Protein AF-A0ABD2Y2N4-F1 (afdb_monomer)

Mean predicted aligned error: 11.17 Å

InterPro domains:
  IPR000194 ATPase, F1/V1/A1 complex, alpha/beta subunit, nucleotide-binding domain [PF00006] (35-118)
  IPR027417 P-loop containing nucleoside triphosphate hydrolase [SSF52540] (15-122)
  IPR050053 ATPase alpha/beta chains [PTHR15184] (36-122)

pLDDT: mean 74.73, std 14.58, range [43.53, 93.69]

Solvent-accessible surface area (backbone atoms only — not comparable to full-atom values): 8074 Å² total; per-residue (Å²): 96,81,89,67,67,40,49,36,89,91,45,63,88,71,30,78,62,85,88,86,85,77,61,91,86,48,63,60,76,75,40,105,52,44,58,38,58,56,32,56,74,68,70,48,76,74,30,86,96,74,39,34,72,60,47,66,59,56,51,47,60,54,49,67,70,54,40,76,56,97,89,50,68,50,88,82,87,82,91,82,68,84,92,56,69,73,74,61,61,79,76,51,64,59,47,82,38,74,36,67,72,39,43,75,70,71,39,80,81,28,64,37,74,84,80,28,50,43,69,90,69,68,126

Sequence (123 aa):
MKGSGVINEENITESKAALVYGQMNEPLEARMRVGTEVSALLGRMPSVVGYQPTLSTEMGSLQERITSTKEGFITSIQVVYVPALAMIFAHLDTITVLSRGLAAKGIHPAVDLLDSISTMLQL

Foldseek 3Di:
DVVPQQQDPPDRVSHVDDDDDDDPPDDCCSPLQVQQVVCVVVVHDADPPSGHPCSLVVLVVVLVVQAADPVGGHDDDDDDDPPDDPSNVVSDQWDWDADPVQVVVVDPPRTDPVPIDHVVPDD

Radius of gyration: 18.67 Å; Cα contacts (8 Å, |Δi|>4): 92; chains: 1; bounding box: 46×48×39 Å

Structure (mmCIF, N/CA/C/O backbone):
data_AF-A0ABD2Y2N4-F1
#
_entry.id   AF-A0ABD2Y2N4-F1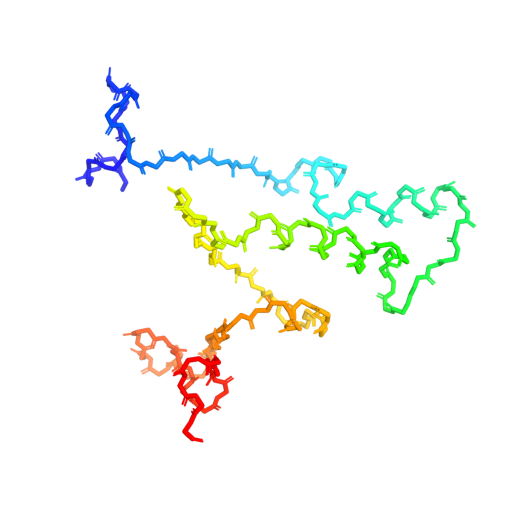
#
loop_
_atom_site.group_PDB
_atom_site.id
_atom_site.type_symbol
_atom_site.label_atom_id
_atom_site.label_alt_id
_atom_site.label_comp_id
_atom_site.label_asym_id
_atom_site.label_entity_id
_atom_site.label_seq_id
_atom_site.pdbx_PDB_ins_code
_atom_site.Cartn_x
_atom_site.Cartn_y
_atom_site.Cartn_z
_atom_site.occupancy
_atom_site.B_iso_or_equiv
_atom_site.auth_seq_id
_atom_site.auth_comp_id
_atom_site.auth_asym_id
_atom_site.auth_atom_id
_atom_site.pdbx_PDB_model_num
ATOM 1 N N . MET A 1 1 ? -18.718 -5.952 -5.650 1.00 56.09 1 MET A N 1
ATOM 2 C CA . MET A 1 1 ? -19.017 -4.827 -4.734 1.00 56.09 1 MET A CA 1
ATOM 3 C C . MET A 1 1 ? -20.509 -4.735 -4.420 1.00 56.09 1 MET A C 1
ATOM 5 O O . MET A 1 1 ? -20.835 -4.889 -3.254 1.00 56.09 1 MET A O 1
ATOM 9 N N . LYS A 1 2 ? -21.420 -4.612 -5.404 1.00 51.88 2 LYS A N 1
ATOM 10 C CA . LYS A 1 2 ? -22.880 -4.642 -5.136 1.00 51.88 2 LYS A CA 1
ATOM 11 C C . LYS A 1 2 ? -23.403 -5.974 -4.563 1.00 51.88 2 LYS A C 1
ATOM 13 O O . LYS A 1 2 ? -24.279 -5.968 -3.718 1.00 51.88 2 LYS A O 1
ATOM 18 N N . GLY A 1 3 ? -22.823 -7.111 -4.960 1.00 51.94 3 GLY A N 1
ATOM 19 C CA . GLY A 1 3 ? -23.216 -8.441 -4.458 1.00 51.94 3 GLY A CA 1
ATOM 20 C C . GLY A 1 3 ? -22.461 -8.940 -3.218 1.00 51.94 3 GLY A C 1
ATOM 21 O O . GLY A 1 3 ? -22.681 -10.068 -2.801 1.00 51.94 3 GLY A O 1
ATOM 22 N N . SER A 1 4 ? -21.539 -8.148 -2.656 1.00 65.62 4 SER A N 1
ATOM 23 C CA . SER A 1 4 ? -20.691 -8.571 -1.527 1.00 65.62 4 SER A CA 1
ATOM 24 C C . SER A 1 4 ? -21.114 -7.975 -0.179 1.00 65.62 4 SER A C 1
ATOM 26 O O . SER A 1 4 ? -20.436 -8.215 0.814 1.00 65.62 4 SER A O 1
ATOM 28 N N . GLY A 1 5 ? -22.178 -7.160 -0.141 1.00 69.69 5 GLY A N 1
ATOM 29 C CA . GLY A 1 5 ? -22.658 -6.493 1.080 1.00 69.69 5 GLY A CA 1
ATOM 30 C C . GLY A 1 5 ? -21.701 -5.443 1.662 1.00 69.69 5 GLY A C 1
ATOM 31 O O . GLY A 1 5 ? -21.830 -5.066 2.820 1.00 69.69 5 GLY A O 1
ATOM 32 N N . VAL A 1 6 ? -20.703 -4.998 0.889 1.00 77.50 6 VAL A N 1
ATOM 33 C CA . VAL A 1 6 ? -19.683 -4.033 1.351 1.00 77.50 6 VAL A CA 1
ATOM 34 C C . VAL A 1 6 ? -20.173 -2.589 1.211 1.00 77.50 6 VAL A C 1
ATOM 36 O O . VAL A 1 6 ? -19.889 -1.759 2.072 1.00 77.50 6 VAL A O 1
ATOM 39 N N . ILE A 1 7 ? -20.914 -2.311 0.136 1.00 80.69 7 ILE A N 1
ATOM 40 C CA . ILE A 1 7 ? -21.605 -1.044 -0.109 1.00 80.69 7 ILE A CA 1
ATOM 41 C C . ILE A 1 7 ? -23.099 -1.364 -0.118 1.00 80.69 7 ILE A C 1
ATOM 43 O O . ILE A 1 7 ? -23.543 -2.144 -0.963 1.00 80.69 7 ILE A O 1
ATOM 47 N N . ASN A 1 8 ? -23.843 -0.790 0.823 1.00 81.25 8 ASN A N 1
ATOM 48 C CA . ASN A 1 8 ? -25.295 -0.894 0.896 1.00 81.25 8 ASN A CA 1
ATOM 49 C C . ASN A 1 8 ? -25.904 0.427 0.395 1.00 81.25 8 ASN A C 1
ATOM 51 O O . ASN A 1 8 ? -25.754 1.469 1.030 1.00 81.25 8 ASN A O 1
ATOM 55 N N . GLU A 1 9 ? -26.540 0.385 -0.779 1.00 76.38 9 GLU A N 1
ATOM 56 C CA . GLU A 1 9 ? -27.142 1.565 -1.424 1.00 76.38 9 GLU A CA 1
ATOM 57 C C . GLU A 1 9 ? -28.482 1.958 -0.787 1.00 76.38 9 GLU A C 1
ATOM 59 O O . GLU A 1 9 ? -28.859 3.126 -0.831 1.00 76.38 9 GLU A O 1
ATOM 64 N N . GLU A 1 10 ? -29.182 1.003 -0.170 1.00 81.69 10 GLU A N 1
ATOM 65 C CA . GLU A 1 10 ? -30.461 1.232 0.512 1.00 81.69 10 GLU A CA 1
ATOM 66 C C . GLU A 1 10 ? -30.248 1.792 1.924 1.00 81.69 10 GLU A C 1
ATOM 68 O O . GLU A 1 10 ? -31.034 2.615 2.394 1.00 81.69 10 GLU A O 1
ATOM 73 N N . ASN A 1 11 ? -29.154 1.396 2.586 1.00 82.31 11 ASN A N 1
ATOM 74 C CA . ASN A 1 11 ? -28.753 1.921 3.886 1.00 82.31 11 ASN A CA 1
ATOM 75 C C . ASN A 1 11 ? -27.252 2.246 3.940 1.00 82.31 11 ASN A C 1
ATOM 77 O O . ASN A 1 11 ? -26.413 1.406 4.267 1.00 82.31 11 ASN A O 1
ATOM 81 N N . ILE A 1 12 ? -26.916 3.514 3.689 1.00 80.38 12 ILE A N 1
ATOM 82 C CA . ILE A 1 12 ? -25.527 3.994 3.630 1.00 80.38 12 ILE A CA 1
ATOM 83 C C . ILE A 1 12 ? -24.794 3.791 4.965 1.00 80.38 12 ILE A C 1
ATOM 85 O O . ILE A 1 12 ? -23.595 3.521 4.962 1.00 80.38 12 ILE A O 1
ATOM 89 N N . THR A 1 13 ? -25.495 3.865 6.101 1.00 80.81 13 THR A N 1
ATOM 90 C CA . THR A 1 13 ? -24.868 3.749 7.432 1.00 80.81 13 THR A CA 1
ATOM 91 C C . THR A 1 13 ? -24.334 2.348 7.737 1.00 80.81 13 THR A C 1
ATOM 93 O O . THR A 1 13 ? -23.436 2.202 8.559 1.00 80.81 13 THR A O 1
ATOM 96 N N . GLU A 1 14 ? -24.826 1.325 7.038 1.00 85.81 14 GLU A N 1
ATOM 97 C CA . GLU A 1 14 ? -24.346 -0.056 7.157 1.00 85.81 14 GLU A CA 1
ATOM 98 C C . GLU A 1 14 ? -23.179 -0.374 6.209 1.00 85.81 14 GLU A C 1
ATOM 100 O O . GLU A 1 14 ? -22.616 -1.472 6.254 1.00 85.81 14 GLU A O 1
ATOM 105 N N . SER A 1 15 ? -22.795 0.569 5.341 1.00 83.38 15 SER A N 1
ATOM 106 C CA . SER A 1 15 ? -21.669 0.381 4.426 1.00 83.38 15 SER A CA 1
ATOM 107 C C . SER A 1 15 ? -20.348 0.328 5.189 1.00 83.38 15 SER A C 1
ATOM 109 O O . SER A 1 15 ? -20.063 1.155 6.050 1.00 83.38 15 SER A O 1
ATOM 111 N N . LYS A 1 16 ? -19.497 -0.637 4.833 1.00 85.88 16 LYS A N 1
ATOM 112 C CA . LYS A 1 16 ? -18.194 -0.863 5.488 1.00 85.88 16 LYS A CA 1
ATOM 113 C C . LYS A 1 16 ? -17.030 -0.192 4.763 1.00 85.88 16 LYS A C 1
ATOM 115 O O . LYS A 1 16 ? -15.890 -0.291 5.206 1.00 85.88 16 LYS A O 1
ATOM 120 N N . ALA A 1 17 ? -17.303 0.446 3.629 1.00 84.00 17 ALA A N 1
ATOM 121 C CA . ALA A 1 17 ? -16.316 1.143 2.826 1.00 84.00 17 ALA A CA 1
ATOM 122 C C . ALA A 1 17 ? -16.889 2.467 2.319 1.00 84.00 17 ALA A C 1
ATOM 124 O O . ALA A 1 17 ? -18.056 2.547 1.940 1.00 84.00 17 ALA A O 1
ATOM 125 N N . ALA A 1 18 ? -16.034 3.483 2.268 1.00 84.81 18 ALA A N 1
ATOM 126 C CA . ALA A 1 18 ? -16.284 4.729 1.565 1.00 84.81 18 ALA A CA 1
ATOM 127 C C . ALA A 1 18 ? -15.292 4.834 0.403 1.00 84.81 18 ALA A C 1
ATOM 129 O O . ALA A 1 18 ? -14.133 4.435 0.529 1.00 84.81 18 ALA A O 1
ATOM 130 N N . LEU A 1 19 ? -15.752 5.348 -0.734 1.00 82.62 19 LEU A N 1
ATOM 131 C CA . LEU A 1 19 ? -14.939 5.504 -1.936 1.00 82.62 19 LEU A CA 1
ATOM 132 C C . LEU A 1 19 ? -14.736 6.995 -2.193 1.00 82.62 19 LEU A C 1
ATOM 134 O O . LEU A 1 19 ? -15.702 7.732 -2.371 1.00 82.62 19 LEU A O 1
ATOM 138 N N . VAL A 1 20 ? -13.477 7.425 -2.206 1.00 84.06 20 VAL A N 1
ATOM 139 C CA . VAL A 1 20 ? -13.079 8.787 -2.571 1.00 84.06 20 VAL A CA 1
ATOM 140 C C . VAL A 1 20 ? -12.375 8.700 -3.917 1.00 84.06 20 VAL A C 1
ATOM 142 O O . VAL A 1 20 ? -11.341 8.044 -4.036 1.00 84.06 20 VAL A O 1
ATOM 145 N N . TYR A 1 21 ? -12.956 9.320 -4.940 1.00 77.44 21 TYR A N 1
ATOM 146 C CA . TYR A 1 21 ? -12.429 9.288 -6.299 1.00 77.44 21 TYR A CA 1
ATOM 147 C C . TYR A 1 21 ? -11.802 10.632 -6.662 1.00 77.44 21 TYR A C 1
ATOM 149 O O . TYR A 1 21 ? -12.445 11.661 -6.505 1.00 77.44 21 TYR A O 1
ATOM 157 N N . GLY A 1 22 ? -10.578 10.593 -7.190 1.00 76.06 22 GLY A N 1
ATOM 158 C CA . GLY A 1 22 ? -10.003 11.675 -7.987 1.00 76.06 22 GLY A CA 1
ATOM 159 C C . GLY A 1 22 ? -9.871 11.181 -9.421 1.00 76.06 22 GLY A C 1
ATOM 160 O O . GLY A 1 22 ? -9.183 10.185 -9.674 1.00 76.06 22 GLY A O 1
ATOM 161 N N . GLN A 1 23 ? -10.580 11.802 -10.354 1.00 75.44 23 GLN A N 1
ATOM 162 C CA . GLN A 1 23 ? -10.642 11.317 -11.727 1.00 75.44 23 GLN A CA 1
ATOM 163 C C . GLN A 1 23 ? -9.389 11.721 -12.519 1.00 75.44 23 GLN A C 1
ATOM 165 O O . GLN A 1 23 ? -8.750 12.738 -12.266 1.00 75.44 23 GLN A O 1
ATOM 170 N N . MET A 1 24 ? -9.019 10.928 -13.529 1.00 68.12 24 MET A N 1
ATOM 171 C CA . MET A 1 24 ? -7.878 11.259 -14.400 1.00 68.12 24 MET A CA 1
ATOM 172 C C . MET A 1 24 ? -8.171 12.468 -15.306 1.00 68.12 24 MET A C 1
ATOM 174 O O . MET A 1 24 ? -7.239 13.133 -15.749 1.00 68.12 24 MET A O 1
ATOM 178 N N . ASN A 1 25 ? -9.454 12.730 -15.573 1.00 68.88 25 ASN A N 1
ATOM 179 C CA . ASN A 1 25 ? -9.942 13.868 -16.351 1.00 68.88 25 ASN A CA 1
ATOM 180 C C . ASN A 1 25 ? -10.179 15.129 -15.502 1.00 68.88 25 ASN A C 1
ATOM 182 O O . ASN A 1 25 ? -10.498 16.172 -16.069 1.00 68.88 25 ASN A O 1
ATOM 186 N N . GLU A 1 26 ? -10.042 15.048 -14.176 1.00 65.19 26 GLU A N 1
ATOM 187 C CA . GLU A 1 26 ? -10.106 16.226 -13.320 1.00 65.19 26 GLU A CA 1
ATOM 188 C C . GLU A 1 26 ? -8.844 17.077 -13.494 1.00 65.19 26 GLU A C 1
ATOM 190 O O . GLU A 1 26 ? -7.759 16.529 -13.747 1.00 65.19 26 GLU A O 1
ATOM 195 N N . PRO A 1 27 ? -8.968 18.412 -13.359 1.00 50.16 27 PRO A N 1
ATOM 196 C CA . PRO A 1 27 ? -7.825 19.307 -13.384 1.00 50.16 27 PRO A CA 1
ATOM 197 C C . PRO A 1 27 ? -6.763 18.811 -12.411 1.00 50.16 27 PRO A C 1
ATOM 199 O O . PRO A 1 27 ? -7.070 18.343 -11.312 1.00 50.16 27 PRO A O 1
ATOM 202 N N . LEU A 1 28 ? -5.499 18.915 -12.811 1.00 49.19 28 LEU A N 1
ATOM 203 C CA . LEU A 1 28 ? -4.390 18.392 -12.022 1.00 49.19 28 LEU A CA 1
ATOM 204 C C . LEU A 1 28 ? -4.316 19.013 -10.609 1.00 49.19 28 LEU A C 1
ATOM 206 O O . LEU A 1 28 ? -3.784 18.384 -9.697 1.00 49.19 28 LEU A O 1
ATOM 210 N N . GLU A 1 29 ? -4.939 20.177 -10.414 1.00 43.75 29 GLU A N 1
ATOM 211 C CA . GLU A 1 29 ? -5.196 20.840 -9.129 1.00 43.75 29 GLU A CA 1
ATOM 212 C C . GLU A 1 29 ? -5.922 19.960 -8.088 1.00 43.75 29 GLU A C 1
ATOM 214 O O . GLU A 1 29 ? -5.787 20.201 -6.893 1.00 43.75 29 GLU A O 1
ATOM 219 N N . ALA A 1 30 ? -6.661 18.923 -8.500 1.00 47.88 30 ALA A N 1
ATOM 220 C CA . ALA A 1 30 ? -7.343 17.984 -7.598 1.00 47.88 30 ALA A CA 1
ATOM 221 C C . ALA A 1 30 ? -6.484 16.765 -7.214 1.00 47.88 30 ALA A C 1
ATOM 223 O O . ALA A 1 30 ? -6.850 15.960 -6.356 1.00 47.88 30 ALA A O 1
ATOM 224 N N . ARG A 1 31 ? -5.334 16.590 -7.869 1.00 53.03 31 ARG A N 1
ATOM 225 C CA . ARG A 1 31 ? -4.467 15.418 -7.728 1.00 53.03 31 ARG A CA 1
ATOM 226 C C . ARG A 1 31 ? -3.205 15.875 -7.016 1.00 53.03 31 ARG A C 1
ATOM 228 O O . ARG A 1 31 ? -2.817 17.026 -7.133 1.00 53.03 31 ARG A O 1
ATOM 235 N N . MET A 1 32 ? -2.548 14.985 -6.283 1.00 53.59 32 MET A N 1
ATOM 236 C CA . MET A 1 32 ? -1.350 15.172 -5.432 1.00 53.59 32 MET A CA 1
ATOM 237 C C . MET A 1 32 ? -0.080 15.696 -6.162 1.00 53.59 32 MET A C 1
ATOM 239 O O . MET A 1 32 ? 1.048 15.395 -5.792 1.00 53.59 32 MET A O 1
ATOM 243 N N . ARG A 1 33 ? -0.268 16.465 -7.238 1.00 49.53 33 ARG A N 1
ATOM 244 C CA . ARG A 1 33 ? 0.664 17.251 -8.044 1.00 49.53 33 ARG A CA 1
ATOM 245 C C . ARG A 1 33 ? 0.378 18.770 -7.920 1.00 49.53 33 ARG A C 1
ATOM 247 O O . ARG A 1 33 ? 1.022 19.556 -8.616 1.00 49.53 33 ARG A O 1
ATOM 254 N N . VAL A 1 34 ? -0.515 19.182 -7.001 1.00 50.06 34 VAL A N 1
ATOM 255 C CA . VAL A 1 34 ? -0.855 20.589 -6.670 1.00 50.06 34 VAL A CA 1
ATOM 256 C C . VAL A 1 34 ? 0.385 21.443 -6.395 1.00 50.06 34 VAL A C 1
ATOM 258 O O . VAL A 1 34 ? 0.462 22.586 -6.831 1.00 50.06 34 VAL A O 1
ATOM 261 N N . GLY A 1 35 ? 1.402 20.884 -5.737 1.00 49.56 35 GLY A N 1
ATOM 262 C CA . GLY A 1 35 ? 2.618 21.627 -5.426 1.00 49.56 35 GLY A CA 1
ATOM 263 C C . GLY A 1 35 ? 3.405 22.062 -6.669 1.00 49.56 35 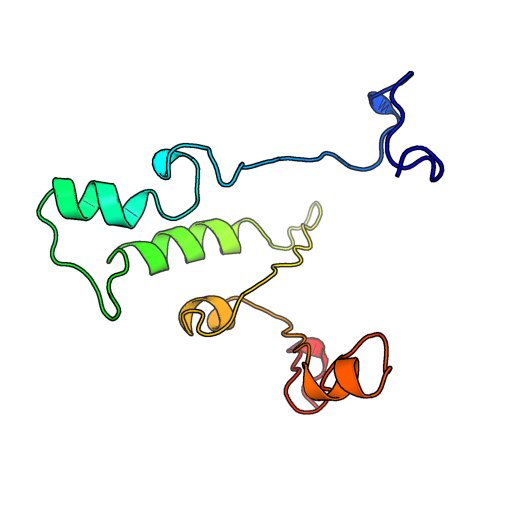GLY A C 1
ATOM 264 O O . GLY A 1 35 ? 3.782 23.225 -6.778 1.00 49.56 35 GLY A O 1
ATOM 265 N N . THR A 1 36 ? 3.628 21.155 -7.627 1.00 49.94 36 THR A N 1
ATOM 266 C CA . THR A 1 36 ? 4.550 21.364 -8.764 1.00 49.94 36 THR A CA 1
ATOM 267 C C . THR A 1 36 ? 4.136 22.486 -9.707 1.00 49.94 36 THR A C 1
ATOM 269 O O . THR A 1 36 ? 4.982 23.273 -10.126 1.00 49.94 36 THR A O 1
ATOM 272 N N . GLU A 1 37 ? 2.852 22.567 -10.057 1.00 50.25 37 GLU A N 1
ATOM 273 C CA . GLU A 1 37 ? 2.374 23.568 -11.019 1.00 50.25 37 GLU A CA 1
ATOM 274 C C . GLU A 1 37 ? 2.225 24.941 -10.363 1.00 50.25 37 GLU A C 1
ATOM 276 O O . GLU A 1 37 ? 2.676 25.936 -10.927 1.00 50.25 37 GLU A O 1
ATOM 281 N N . VAL A 1 38 ? 1.727 24.998 -9.122 1.00 52.25 38 VAL A N 1
ATOM 282 C CA . VAL A 1 38 ? 1.640 26.250 -8.354 1.00 52.25 38 VAL A CA 1
ATOM 283 C C . VAL A 1 38 ? 3.030 26.836 -8.098 1.00 52.25 38 VAL A C 1
ATOM 285 O O . VAL A 1 38 ? 3.230 28.040 -8.180 1.00 52.25 38 VAL A O 1
ATOM 288 N N . SER A 1 39 ? 4.035 26.006 -7.843 1.00 50.91 39 SER A N 1
ATOM 289 C CA . SER A 1 39 ? 5.403 26.467 -7.598 1.00 50.91 39 SER A CA 1
ATOM 290 C C . SER A 1 39 ? 6.144 26.912 -8.849 1.00 50.91 39 SER A C 1
ATOM 292 O O . SER A 1 39 ? 6.931 27.854 -8.770 1.00 50.91 39 SER A O 1
ATOM 294 N N . ALA A 1 40 ? 5.872 26.274 -9.993 1.00 57.22 40 ALA A N 1
ATOM 295 C CA . ALA A 1 40 ? 6.340 26.750 -11.290 1.00 57.22 40 ALA A CA 1
ATOM 296 C C . ALA A 1 40 ? 5.714 28.116 -11.628 1.00 57.22 40 ALA A C 1
ATOM 298 O O . ALA A 1 40 ? 6.422 29.020 -12.066 1.00 57.22 40 ALA A O 1
ATOM 299 N N . LEU A 1 41 ? 4.417 28.302 -11.342 1.00 57.41 41 LEU A N 1
ATOM 300 C CA . LEU A 1 41 ? 3.718 29.585 -11.501 1.00 57.41 41 LEU A CA 1
ATOM 301 C C . LEU A 1 41 ? 4.191 30.659 -10.503 1.00 57.41 41 LEU A C 1
ATOM 303 O O . LEU A 1 41 ? 4.233 31.837 -10.846 1.00 57.41 41 LEU A O 1
ATOM 307 N N . LEU A 1 42 ? 4.595 30.267 -9.290 1.00 60.91 42 LEU A N 1
ATOM 308 C CA . LEU A 1 42 ? 5.153 31.148 -8.252 1.00 60.91 42 LEU A CA 1
ATOM 309 C C . LEU A 1 42 ? 6.674 31.376 -8.383 1.00 60.91 42 LEU A C 1
ATOM 311 O O . LEU A 1 42 ? 7.288 31.942 -7.477 1.00 60.91 42 LEU A O 1
ATOM 315 N N . GLY A 1 43 ? 7.300 30.930 -9.479 1.00 58.38 43 GLY A N 1
ATOM 316 C CA . GLY A 1 43 ? 8.709 31.199 -9.786 1.00 58.38 43 GLY A CA 1
ATOM 317 C C . GLY A 1 43 ? 9.724 30.505 -8.871 1.00 58.38 43 GLY A C 1
ATOM 318 O O . GLY A 1 43 ? 10.883 30.916 -8.811 1.00 58.38 43 GLY A O 1
ATOM 319 N N . ARG A 1 44 ? 9.327 29.460 -8.138 1.00 59.59 44 ARG A N 1
ATOM 320 C CA . ARG A 1 44 ? 10.272 28.673 -7.333 1.00 59.59 44 ARG A CA 1
ATOM 321 C C . ARG A 1 44 ? 11.016 27.701 -8.250 1.00 59.59 44 ARG A C 1
ATOM 323 O O . ARG A 1 44 ? 10.410 27.084 -9.125 1.00 59.59 44 ARG A O 1
ATOM 330 N N . MET A 1 45 ? 12.322 27.539 -8.035 1.00 58.97 45 MET A N 1
ATOM 331 C CA . MET A 1 45 ? 13.129 26.607 -8.829 1.00 58.97 45 MET A CA 1
ATOM 332 C C . MET A 1 45 ? 12.576 25.173 -8.722 1.00 58.97 45 MET A C 1
ATOM 334 O O . MET A 1 45 ? 12.261 24.729 -7.612 1.00 58.97 45 MET A O 1
ATOM 338 N N . PRO A 1 46 ? 12.459 24.442 -9.845 1.00 52.56 46 PRO A N 1
ATOM 339 C CA . PRO A 1 46 ? 12.053 23.043 -9.824 1.00 52.56 46 PRO A CA 1
ATOM 340 C C . PRO A 1 46 ? 13.086 22.195 -9.071 1.00 52.56 46 PRO A C 1
ATOM 342 O O . PRO A 1 46 ? 14.288 22.451 -9.143 1.00 52.56 46 PRO A O 1
ATOM 345 N N . SER A 1 47 ? 12.613 21.181 -8.344 1.00 59.31 47 SER A N 1
ATOM 346 C CA . SER A 1 47 ? 13.471 20.232 -7.629 1.00 59.31 47 SER A CA 1
ATOM 347 C C . SER A 1 47 ? 13.998 19.126 -8.558 1.00 59.31 47 SER A C 1
ATOM 349 O O . SER A 1 47 ? 13.638 19.032 -9.736 1.00 59.31 47 SER A O 1
ATOM 351 N N . VAL A 1 48 ? 14.841 18.250 -8.006 1.00 52.66 48 VAL A N 1
ATOM 352 C CA . VAL A 1 48 ? 15.401 17.059 -8.661 1.00 52.66 48 VAL A CA 1
ATOM 353 C C . VAL A 1 48 ? 14.273 16.205 -9.273 1.00 52.66 48 VAL A C 1
ATOM 355 O O . VAL A 1 48 ? 13.276 15.896 -8.624 1.00 52.66 48 VAL A O 1
ATOM 358 N N . VAL A 1 49 ? 14.430 15.850 -10.555 1.00 57.47 49 VAL A N 1
ATOM 359 C CA . VAL A 1 49 ? 13.474 15.084 -11.396 1.00 57.47 49 VAL A CA 1
ATOM 360 C C . VAL A 1 49 ? 12.159 15.820 -11.747 1.00 57.47 49 VAL A C 1
ATOM 362 O O . VAL A 1 49 ? 11.216 15.203 -12.231 1.00 57.47 49 VAL A O 1
ATOM 365 N N . GLY A 1 50 ? 12.080 17.149 -11.582 1.00 59.25 50 GLY A N 1
ATOM 366 C CA . GLY A 1 50 ? 10.926 17.946 -12.040 1.00 59.25 50 GLY A CA 1
ATOM 367 C C . GLY A 1 50 ? 9.740 17.974 -11.069 1.00 59.25 50 GLY A C 1
ATOM 368 O O . GLY A 1 50 ? 8.628 18.330 -11.458 1.00 59.25 50 GLY A O 1
ATOM 369 N N . TYR A 1 51 ? 9.980 17.600 -9.809 1.00 60.56 51 TYR A N 1
ATOM 370 C CA . TYR A 1 51 ? 8.998 17.665 -8.732 1.00 60.56 51 TYR A CA 1
ATOM 371 C C . TYR A 1 51 ? 9.082 18.965 -7.927 1.00 60.56 51 TYR A C 1
ATOM 373 O O . TYR A 1 51 ? 9.999 19.778 -8.055 1.00 60.56 51 TYR A O 1
ATOM 381 N N . GLN A 1 52 ? 8.087 19.135 -7.065 1.00 62.47 52 GLN A N 1
ATOM 382 C CA . GLN A 1 52 ? 7.938 20.265 -6.177 1.00 62.47 52 GLN A CA 1
ATOM 383 C C . GLN A 1 52 ? 9.017 20.234 -5.086 1.00 62.47 52 GLN A C 1
ATOM 385 O O . GLN A 1 52 ? 9.174 19.187 -4.456 1.00 62.47 52 GLN A O 1
ATOM 390 N N . PRO A 1 53 ? 9.724 21.340 -4.773 1.00 63.06 53 PRO A N 1
ATOM 391 C CA . PRO A 1 53 ? 10.688 21.358 -3.668 1.00 63.06 53 PRO A CA 1
ATOM 392 C C . PRO A 1 53 ? 10.061 21.044 -2.298 1.00 63.06 53 PRO A C 1
ATOM 394 O O . PRO A 1 53 ? 10.724 20.459 -1.451 1.00 63.06 53 PRO A O 1
ATOM 397 N N . THR A 1 54 ? 8.778 21.364 -2.088 1.00 70.50 54 THR A N 1
ATOM 398 C CA . THR A 1 54 ? 8.019 21.042 -0.860 1.00 70.50 54 THR A CA 1
ATOM 399 C C . THR A 1 54 ? 7.402 19.641 -0.837 1.00 70.50 54 THR A C 1
ATOM 401 O O . THR A 1 54 ? 6.799 19.281 0.174 1.00 70.50 54 THR A O 1
ATOM 404 N N . LEU A 1 55 ? 7.567 18.827 -1.893 1.00 70.88 55 LEU A N 1
ATOM 405 C CA . LEU A 1 55 ? 6.943 17.500 -1.980 1.00 70.88 55 LEU A CA 1
ATOM 406 C C . LEU A 1 55 ? 7.298 16.638 -0.765 1.00 70.88 55 LEU A C 1
ATOM 408 O O . LEU A 1 55 ? 6.419 16.040 -0.163 1.00 70.88 55 LEU A O 1
ATOM 412 N N . SER A 1 56 ? 8.569 16.631 -0.357 1.00 72.06 56 SER A N 1
ATOM 413 C CA . SER A 1 56 ? 9.027 15.890 0.823 1.00 72.06 56 SER A CA 1
ATOM 414 C C . SER A 1 56 ? 8.224 16.208 2.082 1.00 72.06 56 SER A C 1
ATOM 416 O O . SER A 1 56 ? 7.850 15.304 2.820 1.00 72.06 56 SER A O 1
ATOM 418 N N . THR A 1 57 ? 7.998 17.493 2.349 1.00 76.44 57 THR A N 1
ATOM 419 C CA . THR A 1 57 ? 7.348 17.958 3.575 1.00 76.44 57 THR A CA 1
ATOM 420 C C . THR A 1 57 ? 5.852 17.665 3.544 1.00 76.44 57 THR A C 1
ATOM 422 O O . THR A 1 57 ? 5.297 17.220 4.543 1.00 76.44 57 THR A O 1
ATOM 425 N N . GLU A 1 58 ? 5.202 17.860 2.394 1.00 75.56 58 GLU A N 1
ATOM 426 C CA . GLU A 1 58 ? 3.778 17.546 2.216 1.00 75.56 58 GLU A CA 1
ATOM 427 C C . GLU A 1 58 ? 3.513 16.039 2.314 1.00 75.56 58 GLU A C 1
ATOM 429 O O . GLU A 1 58 ? 2.566 15.621 2.979 1.00 75.56 58 GLU A O 1
ATOM 434 N N . MET A 1 59 ? 4.379 15.219 1.708 1.00 77.88 59 MET A N 1
ATOM 435 C CA . MET A 1 59 ? 4.315 13.763 1.843 1.00 77.88 59 MET A CA 1
ATOM 436 C C . MET A 1 59 ? 4.528 13.332 3.290 1.00 77.88 59 MET A C 1
ATOM 438 O O . MET A 1 59 ? 3.735 12.546 3.795 1.00 77.88 59 MET A O 1
ATOM 442 N N . GLY A 1 60 ? 5.540 13.875 3.971 1.00 81.19 60 GLY A N 1
ATOM 443 C CA . GLY A 1 60 ? 5.801 13.574 5.379 1.00 81.19 60 GLY A CA 1
ATOM 444 C C . GLY A 1 60 ? 4.599 13.895 6.267 1.00 81.19 60 GLY A C 1
ATOM 445 O O . GLY A 1 60 ? 4.112 13.020 6.973 1.00 81.19 60 GLY A O 1
ATOM 446 N N . SER A 1 61 ? 4.037 15.102 6.148 1.00 83.44 61 SER A N 1
ATOM 447 C CA . SER A 1 61 ? 2.866 15.512 6.935 1.00 83.44 61 SER A CA 1
ATOM 448 C C . SER A 1 61 ? 1.632 14.637 6.681 1.00 83.44 61 SER A C 1
ATOM 450 O O . SER A 1 61 ? 0.869 14.356 7.606 1.00 83.44 61 SER A O 1
ATOM 452 N N . LEU A 1 62 ? 1.421 14.178 5.442 1.00 84.69 62 LEU A N 1
ATOM 453 C CA . LEU A 1 62 ? 0.342 13.240 5.130 1.00 84.69 62 LEU A CA 1
ATOM 454 C C . LEU A 1 62 ? 0.597 11.860 5.747 1.00 84.69 62 LEU A C 1
ATOM 456 O O . LEU A 1 62 ? -0.309 11.299 6.361 1.00 84.69 62 LEU A O 1
ATOM 460 N N . GLN A 1 63 ? 1.809 11.324 5.591 1.00 84.94 63 GLN A N 1
ATOM 461 C CA . GLN A 1 63 ? 2.163 10.000 6.104 1.00 84.94 63 GLN A CA 1
ATOM 462 C C . GLN A 1 63 ? 2.142 9.955 7.632 1.00 84.94 63 GLN A C 1
ATOM 464 O O . GLN A 1 63 ? 1.663 8.984 8.200 1.00 84.94 63 GLN A O 1
ATOM 469 N N . GLU A 1 64 ? 2.550 11.028 8.309 1.00 86.44 64 GLU A N 1
ATOM 470 C CA . GLU A 1 64 ? 2.493 11.129 9.773 1.00 86.44 64 GLU A CA 1
ATOM 471 C C . GLU A 1 64 ? 1.064 11.051 10.325 1.00 86.44 64 GLU A C 1
ATOM 473 O O . GLU A 1 64 ? 0.855 10.594 11.448 1.00 86.44 64 GLU A O 1
ATOM 478 N N . ARG A 1 65 ? 0.055 11.448 9.540 1.00 89.31 65 ARG A N 1
ATOM 479 C CA . ARG A 1 65 ? -1.358 11.283 9.925 1.00 89.31 65 ARG A CA 1
ATOM 480 C C . ARG A 1 65 ? -1.828 9.833 9.825 1.00 89.31 65 ARG A C 1
ATOM 482 O O . ARG A 1 65 ? -2.820 9.474 10.456 1.00 89.31 65 ARG A O 1
ATOM 489 N N . ILE A 1 66 ? -1.151 9.014 9.025 1.00 88.56 66 ILE A N 1
ATOM 490 C CA . ILE A 1 66 ? -1.434 7.592 8.848 1.00 88.56 66 ILE A CA 1
ATOM 491 C C . ILE A 1 66 ? -0.541 6.831 9.824 1.00 88.56 66 ILE A C 1
ATOM 493 O O . ILE A 1 66 ? 0.514 6.312 9.476 1.00 88.56 66 ILE A O 1
ATOM 497 N N . THR A 1 67 ? -0.954 6.809 11.085 1.00 89.44 67 THR A N 1
ATOM 498 C CA . THR A 1 67 ? -0.185 6.157 12.141 1.00 89.44 67 THR A CA 1
ATOM 499 C C . THR A 1 67 ? -1.098 5.553 13.203 1.00 89.44 67 THR A C 1
ATOM 501 O O . THR A 1 67 ? -2.329 5.659 13.144 1.00 89.44 67 THR A O 1
ATOM 504 N N . SER A 1 68 ? -0.489 4.873 14.168 1.00 90.19 68 SER A N 1
ATOM 505 C CA . SER A 1 68 ? -1.168 4.319 15.331 1.00 90.19 68 SER A CA 1
ATOM 506 C C . SER A 1 68 ? -1.137 5.312 16.489 1.00 90.19 68 SER A C 1
ATOM 508 O O . SER A 1 68 ? -0.111 5.919 16.792 1.00 90.19 68 SER A O 1
ATOM 510 N N . THR A 1 69 ? -2.270 5.467 17.162 1.00 92.94 69 THR A N 1
ATOM 511 C CA . THR A 1 69 ? -2.433 6.290 18.362 1.00 92.94 69 THR A CA 1
ATOM 512 C C . THR A 1 69 ? -2.976 5.430 19.503 1.00 92.94 69 THR A C 1
ATOM 514 O O . THR A 1 69 ? -3.299 4.258 19.322 1.00 92.94 69 THR A O 1
ATOM 517 N N . LYS A 1 70 ? -3.112 6.000 20.704 1.00 90.44 70 LYS A N 1
ATOM 518 C CA . LYS A 1 70 ? -3.664 5.270 21.859 1.00 90.44 70 LYS A CA 1
ATOM 519 C C . LYS A 1 70 ? -5.145 4.902 21.704 1.00 90.44 70 LYS A C 1
ATOM 521 O O . LYS A 1 70 ? -5.595 3.970 22.357 1.00 90.44 70 LYS A O 1
ATOM 526 N N . GLU A 1 71 ? -5.889 5.636 20.881 1.00 93.69 71 GLU A N 1
ATOM 527 C CA . GLU A 1 71 ? -7.339 5.457 20.703 1.00 93.69 71 GLU A CA 1
ATOM 528 C C . GLU A 1 71 ? -7.679 4.545 19.517 1.00 93.69 71 GLU A C 1
ATOM 530 O O . GLU A 1 71 ? -8.773 3.992 19.443 1.00 93.69 71 GLU A O 1
ATOM 535 N N . GLY A 1 72 ? -6.737 4.362 18.593 1.00 91.50 72 GLY A N 1
ATOM 536 C CA . GLY A 1 72 ? -6.935 3.582 17.380 1.00 91.50 72 GLY A CA 1
ATOM 537 C C . GLY A 1 72 ? -5.807 3.790 16.379 1.00 91.50 72 GLY A C 1
ATOM 538 O O . GLY A 1 72 ? -4.858 4.533 16.632 1.00 91.50 72 GLY A O 1
ATOM 539 N N . PHE A 1 73 ? -5.915 3.140 15.224 1.00 92.00 73 PHE A N 1
ATOM 540 C CA . PHE A 1 73 ? -4.894 3.169 14.182 1.00 92.00 73 PHE A CA 1
ATOM 541 C C . PHE A 1 73 ? -5.513 3.294 12.792 1.00 92.00 73 PHE A C 1
ATOM 543 O O . PHE A 1 73 ? -6.637 2.849 12.555 1.00 92.00 73 PHE A O 1
ATOM 550 N N . ILE A 1 74 ? -4.749 3.871 11.865 1.00 90.62 74 ILE A N 1
ATOM 551 C CA . ILE A 1 74 ? -5.076 3.892 10.439 1.00 90.62 74 ILE A CA 1
ATOM 552 C C . ILE A 1 74 ? -4.032 3.053 9.709 1.00 90.62 74 ILE A C 1
ATOM 554 O O . ILE A 1 74 ? -2.852 3.391 9.704 1.00 90.62 74 ILE A O 1
ATOM 558 N N . THR A 1 75 ? -4.467 1.976 9.059 1.00 89.88 75 THR A N 1
ATOM 559 C CA . THR A 1 75 ? -3.620 1.209 8.138 1.00 89.88 75 THR A CA 1
ATOM 560 C C . THR A 1 75 ? -3.885 1.680 6.714 1.00 89.88 75 THR A C 1
ATOM 562 O O . THR A 1 75 ? -5.027 1.653 6.257 1.00 89.88 75 THR A O 1
ATOM 565 N N . SER A 1 76 ? -2.839 2.100 6.003 1.00 87.88 76 SER A N 1
ATOM 566 C CA . SER A 1 76 ? -2.934 2.534 4.606 1.00 87.88 76 SER A CA 1
ATOM 567 C C . SER A 1 76 ? -2.168 1.591 3.691 1.00 87.88 76 SER A C 1
ATOM 569 O O . SER A 1 76 ? -1.030 1.229 3.974 1.00 87.88 76 SER A O 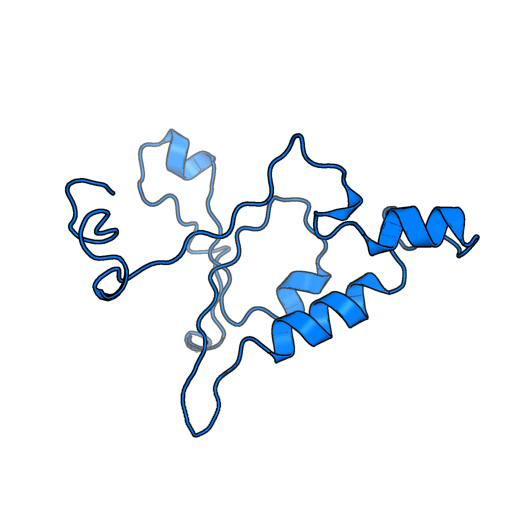1
ATOM 571 N N . ILE A 1 77 ? -2.795 1.215 2.576 1.00 87.75 77 ILE A N 1
ATOM 572 C CA . ILE A 1 77 ? -2.154 0.483 1.483 1.00 87.75 77 ILE A CA 1
ATOM 573 C C . ILE A 1 77 ? -2.015 1.458 0.320 1.00 87.75 77 ILE A C 1
ATOM 575 O O . ILE A 1 77 ? -3.012 1.938 -0.219 1.00 87.75 77 ILE A O 1
ATOM 579 N N . GLN A 1 78 ? -0.775 1.753 -0.063 1.00 84.50 78 GLN A N 1
ATOM 580 C CA . GLN A 1 78 ? -0.470 2.751 -1.084 1.00 84.50 78 GLN A CA 1
ATOM 581 C C . GLN A 1 78 ? 0.066 2.073 -2.336 1.00 84.50 78 GLN A C 1
ATOM 583 O O . GLN A 1 78 ? 1.031 1.313 -2.286 1.00 84.50 78 GLN A O 1
ATOM 588 N N . VAL A 1 79 ? -0.570 2.353 -3.473 1.00 83.62 79 VAL A N 1
ATOM 589 C CA . VAL A 1 79 ? -0.129 1.832 -4.767 1.00 83.62 79 VAL A CA 1
ATOM 590 C C . VAL A 1 79 ? 0.834 2.830 -5.387 1.00 83.62 79 VAL A C 1
ATOM 592 O O . VAL A 1 79 ? 0.465 3.962 -5.694 1.00 83.62 79 VAL A O 1
ATOM 595 N N . VAL A 1 80 ? 2.071 2.389 -5.586 1.00 79.44 80 VAL A N 1
ATOM 596 C CA . VAL A 1 80 ? 3.162 3.216 -6.097 1.00 79.44 80 VAL A CA 1
ATOM 597 C C . VAL A 1 80 ? 3.618 2.663 -7.450 1.00 79.44 80 VAL A C 1
ATOM 599 O O . VAL A 1 80 ? 3.999 1.499 -7.553 1.00 79.44 80 VAL A O 1
ATOM 602 N N . TYR A 1 81 ? 3.571 3.485 -8.504 1.00 71.50 81 TYR A N 1
ATOM 603 C CA . TYR A 1 81 ? 4.018 3.102 -9.850 1.00 71.50 81 TYR A CA 1
ATOM 604 C C . TYR A 1 81 ? 5.489 3.480 -10.081 1.00 71.50 81 TYR A C 1
ATOM 606 O O . TYR A 1 81 ? 5.872 4.628 -9.868 1.00 71.50 81 TYR A O 1
ATOM 614 N N . VAL A 1 82 ? 6.311 2.531 -10.539 1.00 69.81 82 VAL A N 1
ATOM 615 C CA . VAL A 1 82 ? 7.765 2.702 -10.731 1.00 69.81 82 VAL A CA 1
ATOM 616 C C . VAL A 1 82 ? 8.076 3.292 -12.121 1.00 69.81 82 VAL A C 1
ATOM 618 O O . VAL A 1 82 ? 7.538 2.783 -13.108 1.00 69.81 82 VAL A O 1
ATOM 621 N N . PRO A 1 83 ? 8.951 4.318 -12.245 1.00 58.16 83 PRO A N 1
ATOM 622 C CA . PRO A 1 83 ? 9.871 4.844 -11.230 1.00 58.16 83 PRO A CA 1
ATOM 623 C C . PRO A 1 83 ? 9.223 5.912 -10.340 1.00 58.16 83 PRO A C 1
ATOM 625 O O . PRO A 1 83 ? 9.077 7.068 -10.730 1.00 58.16 83 PRO A O 1
ATOM 628 N N . ALA A 1 84 ? 8.862 5.526 -9.119 1.00 59.56 84 ALA A N 1
ATOM 629 C CA . ALA A 1 84 ? 8.442 6.461 -8.092 1.00 59.56 84 ALA A CA 1
ATOM 630 C C . ALA A 1 84 ? 9.664 7.000 -7.354 1.00 59.56 84 ALA A C 1
ATOM 632 O O . ALA A 1 84 ? 10.708 6.349 -7.275 1.00 59.56 84 ALA A O 1
ATOM 633 N N . LEU A 1 85 ? 9.521 8.205 -6.809 1.00 55.72 85 LEU A N 1
ATOM 634 C CA . LEU A 1 85 ? 10.578 8.861 -6.060 1.00 55.72 85 LEU A CA 1
ATOM 635 C C . LEU A 1 85 ? 10.910 8.049 -4.801 1.00 55.72 85 LEU A C 1
ATOM 637 O O . LEU A 1 85 ? 10.017 7.718 -4.020 1.00 55.72 85 LEU A O 1
ATOM 641 N N . ALA A 1 86 ? 12.202 7.798 -4.572 1.00 63.16 86 ALA A N 1
ATOM 642 C CA . AL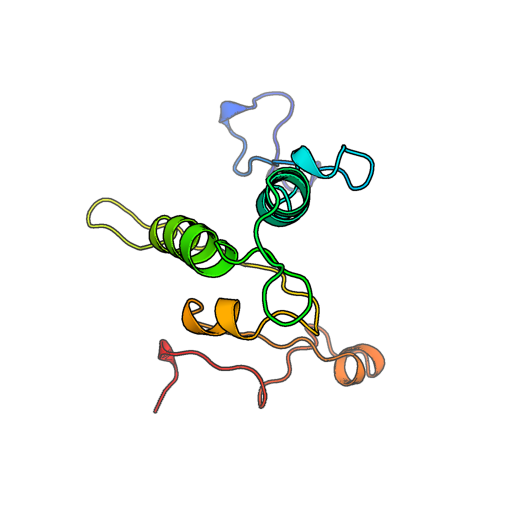A A 1 86 ? 12.692 7.022 -3.431 1.00 63.16 86 ALA A CA 1
ATOM 643 C C . ALA A 1 86 ? 12.226 7.556 -2.058 1.00 63.16 86 ALA A C 1
ATOM 645 O O . ALA A 1 86 ? 12.222 6.827 -1.073 1.00 63.16 86 ALA A O 1
ATOM 646 N N . MET A 1 87 ? 11.794 8.819 -2.001 1.00 64.25 87 MET A N 1
ATOM 647 C CA . MET A 1 87 ? 11.341 9.493 -0.786 1.00 64.25 87 MET A CA 1
ATOM 648 C C . MET A 1 87 ? 10.098 8.865 -0.143 1.00 64.25 87 MET A C 1
ATOM 650 O O . MET A 1 87 ? 9.969 8.930 1.073 1.00 64.25 87 MET A O 1
ATOM 654 N N . ILE A 1 88 ? 9.200 8.233 -0.912 1.00 67.94 88 ILE A N 1
ATOM 655 C CA . ILE A 1 88 ? 8.01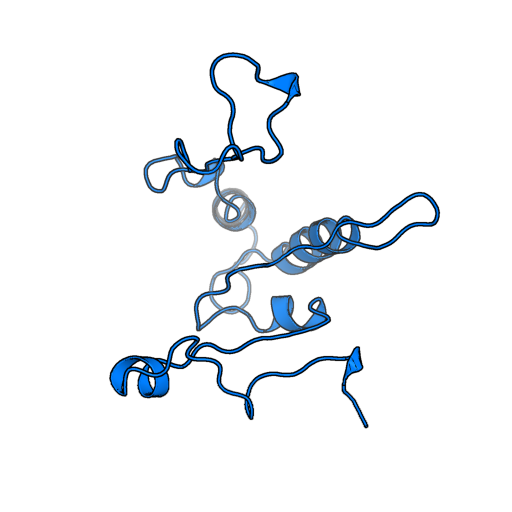1 7.578 -0.331 1.00 67.94 88 ILE A CA 1
ATOM 656 C C . ILE A 1 88 ? 8.423 6.345 0.484 1.00 67.94 88 ILE A C 1
ATOM 658 O O . ILE A 1 88 ? 7.843 6.090 1.535 1.00 67.94 88 ILE A O 1
ATOM 662 N N . PHE A 1 89 ? 9.458 5.617 0.049 1.00 72.56 89 PHE A N 1
ATOM 663 C CA . PHE A 1 89 ? 9.897 4.385 0.710 1.00 72.56 89 PHE A CA 1
ATOM 664 C C . PHE A 1 89 ? 10.419 4.613 2.128 1.00 72.56 89 PHE A C 1
ATOM 666 O O . PHE A 1 89 ? 10.298 3.719 2.955 1.00 72.56 89 PHE A O 1
ATOM 673 N N . ALA A 1 90 ? 10.939 5.806 2.432 1.00 76.94 90 ALA A N 1
ATOM 674 C CA . ALA A 1 90 ? 11.416 6.140 3.773 1.00 76.94 90 ALA A CA 1
ATOM 675 C C . ALA A 1 90 ? 10.298 6.167 4.832 1.00 76.94 90 ALA A C 1
ATOM 677 O O . ALA A 1 90 ? 10.587 6.070 6.020 1.00 76.94 90 ALA A O 1
ATOM 678 N N . HIS A 1 91 ? 9.037 6.302 4.410 1.00 80.19 91 HIS A N 1
ATOM 679 C CA . HIS A 1 91 ? 7.877 6.367 5.300 1.00 80.19 91 HIS A CA 1
ATOM 680 C C . HIS A 1 91 ? 7.041 5.078 5.311 1.00 80.19 91 HIS A C 1
ATOM 682 O O . HIS A 1 91 ? 6.021 5.034 5.992 1.00 80.19 91 HIS A O 1
ATOM 688 N N . LEU A 1 92 ? 7.412 4.054 4.535 1.00 82.75 92 LEU A N 1
ATOM 689 C CA . LEU A 1 92 ? 6.650 2.809 4.447 1.00 82.75 92 LEU A CA 1
ATOM 690 C C . LEU A 1 92 ? 7.243 1.740 5.367 1.00 82.75 92 LEU A C 1
ATOM 692 O O . LEU A 1 92 ? 8.402 1.364 5.221 1.00 82.75 92 LEU A O 1
ATOM 696 N N . ASP A 1 93 ? 6.411 1.182 6.246 1.00 86.44 93 ASP A N 1
ATOM 697 C CA . ASP A 1 93 ? 6.808 0.081 7.137 1.00 86.44 93 ASP A CA 1
ATOM 698 C C . ASP A 1 93 ? 6.918 -1.269 6.418 1.00 86.44 93 ASP A C 1
ATOM 700 O O . ASP A 1 93 ? 7.549 -2.210 6.898 1.00 86.44 93 ASP A O 1
ATOM 704 N N . THR A 1 94 ? 6.229 -1.426 5.289 1.00 87.69 94 THR A N 1
ATOM 705 C CA . THR A 1 94 ? 6.231 -2.651 4.486 1.00 87.69 94 THR A CA 1
ATOM 706 C C . THR A 1 94 ? 6.071 -2.293 3.020 1.00 87.69 94 THR A C 1
ATOM 708 O O . THR A 1 94 ? 5.218 -1.488 2.648 1.00 87.69 94 THR A O 1
ATOM 711 N N . ILE A 1 95 ? 6.892 -2.914 2.182 1.00 87.69 95 ILE A N 1
ATOM 712 C CA . ILE A 1 95 ? 6.885 -2.759 0.735 1.00 87.69 95 ILE A CA 1
ATOM 713 C C . ILE A 1 95 ? 6.622 -4.137 0.144 1.00 87.69 95 ILE A C 1
ATOM 715 O O . ILE A 1 95 ? 7.386 -5.072 0.366 1.00 87.69 95 ILE A O 1
ATOM 719 N N . THR A 1 96 ? 5.540 -4.261 -0.619 1.00 88.94 96 THR A N 1
ATOM 720 C CA . THR A 1 96 ? 5.226 -5.474 -1.377 1.00 88.94 96 THR A CA 1
ATOM 721 C C . THR A 1 96 ? 5.386 -5.187 -2.861 1.00 88.94 96 THR A C 1
ATOM 723 O O . THR A 1 96 ? 4.620 -4.415 -3.440 1.00 88.94 96 THR A O 1
ATOM 726 N N . VAL A 1 97 ? 6.389 -5.799 -3.481 1.00 89.44 97 VAL A N 1
ATOM 727 C CA . VAL A 1 97 ? 6.695 -5.612 -4.900 1.00 89.44 97 VAL A CA 1
ATOM 728 C C . VAL A 1 97 ? 5.896 -6.611 -5.729 1.00 89.44 97 VAL A C 1
ATOM 730 O O . VAL A 1 97 ? 5.934 -7.817 -5.491 1.00 89.44 97 VAL A O 1
ATOM 733 N N . LEU A 1 98 ? 5.159 -6.106 -6.722 1.00 89.00 98 LEU A N 1
ATOM 734 C CA . LEU A 1 98 ? 4.424 -6.928 -7.682 1.00 89.00 98 LEU A CA 1
ATOM 735 C C . LEU A 1 98 ? 5.205 -7.029 -8.994 1.00 89.00 98 LEU A C 1
ATOM 737 O O . LEU A 1 98 ? 5.405 -6.032 -9.691 1.00 89.00 98 LEU A O 1
ATOM 741 N N . SER A 1 99 ? 5.623 -8.244 -9.353 1.00 88.12 99 SER A N 1
ATOM 742 C CA . SER A 1 99 ? 6.454 -8.490 -10.532 1.00 88.12 99 SER A CA 1
ATOM 743 C C . SER A 1 99 ? 5.623 -8.882 -11.751 1.00 88.12 99 SER A C 1
ATOM 745 O O . SER A 1 99 ? 4.852 -9.848 -11.737 1.00 88.12 99 SER A O 1
ATOM 747 N N . ARG A 1 100 ? 5.852 -8.187 -12.874 1.00 88.56 100 ARG A N 1
ATOM 748 C CA . ARG A 1 100 ? 5.253 -8.556 -14.169 1.00 88.56 100 ARG A CA 1
ATOM 749 C C . ARG A 1 100 ? 5.690 -9.947 -14.634 1.00 88.56 100 ARG A C 1
ATOM 751 O O . ARG A 1 100 ? 4.904 -10.639 -15.272 1.00 88.56 100 ARG A O 1
ATOM 758 N N . GLY A 1 101 ? 6.913 -10.367 -14.303 1.00 89.50 101 GLY A N 1
ATOM 759 C CA . GLY A 1 101 ? 7.434 -11.680 -14.687 1.00 89.50 101 GLY A CA 1
ATOM 760 C C . GLY A 1 101 ? 6.709 -12.838 -13.996 1.00 89.50 101 GLY A C 1
ATOM 761 O O . GLY A 1 101 ? 6.467 -13.864 -14.625 1.00 89.50 101 GLY A O 1
ATOM 762 N N . LEU A 1 102 ? 6.319 -12.664 -12.728 1.00 87.81 102 LEU A N 1
ATOM 763 C CA . LEU A 1 102 ? 5.526 -13.650 -11.983 1.00 87.81 102 LEU A CA 1
ATOM 764 C C . LEU A 1 102 ? 4.079 -13.696 -12.486 1.00 87.81 102 LEU A C 1
ATOM 766 O O . LEU A 1 102 ? 3.547 -14.780 -12.725 1.00 87.81 102 LEU A O 1
ATOM 770 N N . ALA A 1 103 ? 3.483 -12.528 -12.748 1.00 90.75 103 ALA A N 1
ATOM 771 C CA . ALA A 1 103 ? 2.140 -12.438 -13.316 1.00 90.75 103 ALA A CA 1
ATOM 772 C C . ALA A 1 103 ? 2.051 -13.107 -14.701 1.00 90.75 103 ALA A C 1
ATOM 774 O O . ALA A 1 103 ? 1.109 -13.844 -14.970 1.00 90.75 103 ALA A O 1
ATOM 775 N N . ALA A 1 104 ? 3.059 -12.921 -15.563 1.00 91.06 104 ALA A N 1
ATOM 776 C CA . ALA A 1 104 ? 3.113 -13.552 -16.886 1.00 91.06 104 ALA A CA 1
ATOM 777 C C . ALA A 1 104 ? 3.216 -15.089 -16.831 1.00 91.06 104 ALA A C 1
ATOM 779 O O . ALA A 1 104 ? 2.845 -15.766 -17.786 1.00 91.06 104 ALA A O 1
ATOM 780 N N . LYS A 1 105 ? 3.691 -15.644 -15.710 1.00 91.06 105 LYS A N 1
ATOM 781 C CA . LYS A 1 105 ? 3.725 -17.091 -15.444 1.00 91.06 105 LYS A CA 1
ATOM 782 C C . LYS A 1 105 ? 2.416 -17.624 -14.844 1.00 91.06 105 LYS A C 1
ATOM 784 O O . LYS A 1 105 ? 2.345 -18.804 -14.520 1.00 91.06 105 LYS A O 1
ATOM 789 N N . GLY A 1 106 ? 1.398 -16.775 -14.675 1.00 92.19 106 GLY A N 1
ATOM 790 C CA . GLY A 1 106 ? 0.110 -17.135 -14.076 1.00 92.19 106 GLY A CA 1
ATOM 791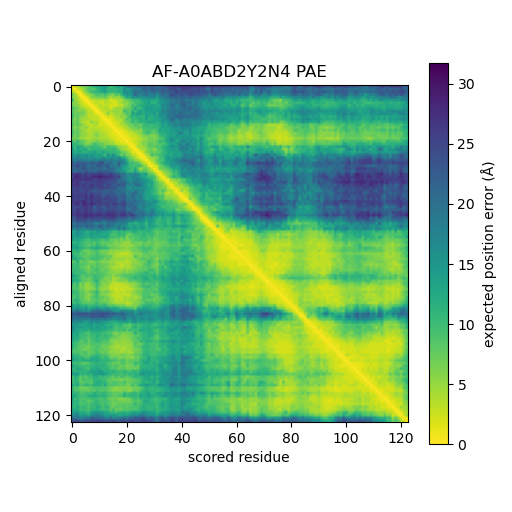 C C . GLY A 1 106 ? 0.126 -17.237 -12.548 1.00 92.19 106 GLY A C 1
ATOM 792 O O . GLY A 1 106 ? -0.814 -17.773 -11.965 1.00 92.19 106 GLY A O 1
ATOM 793 N N . ILE A 1 107 ? 1.178 -16.745 -11.882 1.00 89.12 107 ILE A N 1
ATOM 794 C CA . ILE A 1 107 ? 1.281 -16.775 -10.419 1.00 89.12 107 ILE A CA 1
ATOM 795 C C . ILE A 1 107 ? 0.513 -15.579 -9.847 1.00 89.12 107 ILE A C 1
ATOM 797 O O . ILE A 1 107 ? 0.893 -14.426 -10.065 1.00 89.12 107 ILE A O 1
ATOM 801 N N . HIS A 1 108 ? -0.554 -15.861 -9.094 1.00 90.38 108 HIS A N 1
ATOM 802 C CA . HIS A 1 108 ? -1.382 -14.853 -8.436 1.00 90.38 108 HIS A CA 1
ATOM 803 C C . HIS A 1 108 ? -1.584 -15.186 -6.947 1.00 90.38 108 HIS A C 1
ATOM 805 O O . HIS A 1 108 ? -2.072 -16.274 -6.641 1.00 90.38 108 HIS A O 1
ATOM 811 N N . PRO A 1 1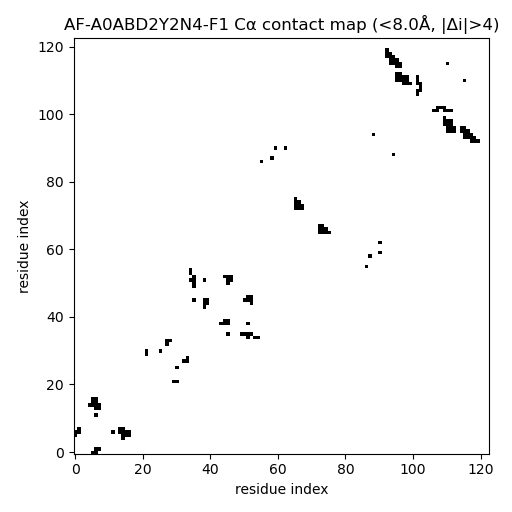09 ? -1.245 -14.263 -6.025 1.00 88.94 109 PRO A N 1
ATOM 812 C CA . PRO A 1 109 ? -0.734 -12.910 -6.273 1.00 88.94 109 PRO A CA 1
ATOM 813 C C . PRO A 1 109 ? 0.739 -12.902 -6.737 1.00 88.94 109 PRO A C 1
ATOM 815 O O . PRO A 1 109 ? 1.549 -13.702 -6.283 1.00 88.94 109 PRO A O 1
ATOM 818 N N . ALA A 1 110 ? 1.086 -11.984 -7.646 1.00 92.31 110 ALA A N 1
ATOM 819 C CA . ALA A 1 110 ? 2.404 -11.900 -8.292 1.00 92.31 110 ALA A CA 1
ATOM 820 C C . ALA A 1 110 ? 3.461 -11.197 -7.414 1.00 92.31 110 ALA A C 1
ATOM 822 O O . ALA A 1 110 ? 4.148 -10.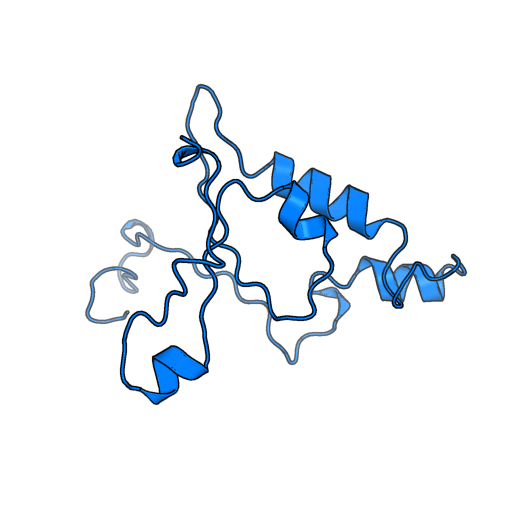283 -7.872 1.00 92.31 110 ALA A O 1
ATOM 823 N N . VAL A 1 111 ? 3.533 -11.580 -6.138 1.00 90.25 111 VAL A N 1
ATOM 824 C CA . VAL A 1 111 ? 4.414 -10.969 -5.134 1.00 90.25 111 VAL A CA 1
ATOM 825 C C . VAL A 1 111 ? 5.839 -11.477 -5.307 1.00 90.25 111 VAL A C 1
ATOM 827 O O . VAL A 1 111 ? 6.075 -12.684 -5.285 1.00 90.25 111 VAL A O 1
ATOM 830 N N . ASP A 1 112 ? 6.784 -10.552 -5.440 1.00 89.81 112 ASP A N 1
ATOM 831 C CA . ASP A 1 112 ? 8.207 -10.860 -5.380 1.00 89.81 112 ASP A CA 1
ATOM 832 C C . ASP A 1 112 ? 8.678 -10.851 -3.923 1.00 89.81 112 ASP A C 1
ATOM 834 O O . ASP A 1 112 ? 8.746 -9.800 -3.291 1.00 89.81 112 ASP A O 1
ATOM 838 N N . LEU A 1 113 ? 8.961 -12.028 -3.368 1.00 85.12 113 LEU A N 1
ATOM 839 C CA . LEU A 1 113 ? 9.352 -12.176 -1.963 1.00 85.12 113 LEU A CA 1
ATOM 840 C C . LEU A 1 113 ? 10.770 -11.678 -1.670 1.00 85.12 113 LEU A C 1
ATOM 842 O O . LEU A 1 113 ? 11.083 -11.453 -0.507 1.00 85.12 113 LEU A O 1
ATOM 846 N N . LEU A 1 114 ? 11.624 -11.548 -2.689 1.00 86.31 114 LEU A N 1
ATOM 847 C CA . LEU A 1 114 ? 13.009 -11.114 -2.502 1.00 86.31 114 LEU A CA 1
ATOM 848 C C . LEU A 1 114 ? 13.105 -9.591 -2.448 1.00 86.31 114 LEU A C 1
ATOM 850 O O . LEU A 1 114 ? 13.825 -9.050 -1.615 1.00 86.31 114 LEU A O 1
ATOM 854 N N . ASP A 1 115 ? 12.337 -8.917 -3.303 1.00 86.50 115 ASP A N 1
ATOM 855 C CA . ASP A 1 115 ? 12.307 -7.454 -3.364 1.00 86.50 115 ASP A CA 1
ATOM 856 C C . ASP A 1 115 ? 11.285 -6.836 -2.389 1.00 86.50 115 ASP A C 1
ATOM 858 O O . ASP A 1 115 ? 11.275 -5.622 -2.178 1.00 86.50 115 ASP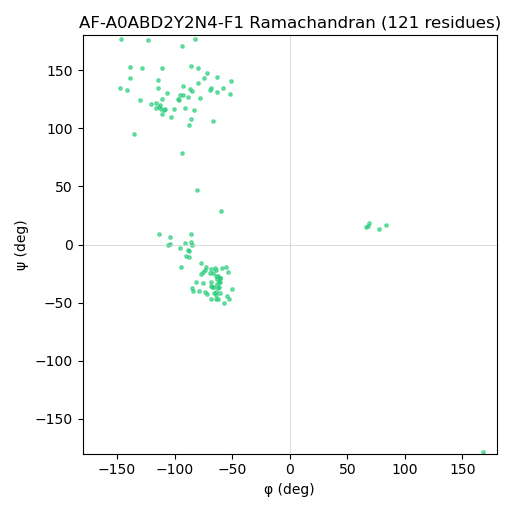 A O 1
ATOM 862 N N . SER A 1 116 ? 10.413 -7.651 -1.785 1.00 87.62 116 SER A N 1
ATOM 863 C CA . SER A 1 116 ? 9.478 -7.202 -0.748 1.00 87.62 116 SER A CA 1
ATOM 864 C C . SER A 1 116 ? 10.135 -7.210 0.629 1.00 87.62 116 SER A C 1
ATOM 866 O O . SER A 1 116 ? 10.716 -8.209 1.043 1.00 87.62 116 SER A O 1
ATOM 868 N N . ILE A 1 117 ? 9.977 -6.121 1.379 1.00 87.81 117 ILE A N 1
ATOM 869 C CA . ILE A 1 117 ? 10.545 -5.965 2.722 1.00 87.81 117 ILE A CA 1
ATOM 870 C C . ILE A 1 117 ? 9.472 -5.549 3.723 1.00 87.81 117 ILE A C 1
ATOM 872 O O . ILE A 1 117 ? 8.501 -4.882 3.373 1.00 87.81 117 ILE A O 1
ATOM 876 N N . SER A 1 118 ? 9.657 -5.910 4.989 1.00 86.94 118 SER A N 1
ATOM 877 C CA . SER A 1 118 ? 8.827 -5.435 6.093 1.00 86.94 118 SER A CA 1
ATOM 878 C C . SER A 1 118 ? 9.698 -5.190 7.311 1.00 86.94 118 SER A C 1
ATOM 880 O O . SER A 1 118 ? 10.489 -6.056 7.686 1.00 86.94 118 SER A O 1
ATOM 882 N N . THR A 1 119 ? 9.519 -4.042 7.957 1.00 84.06 119 THR A N 1
ATOM 883 C CA . THR A 1 119 ? 10.205 -3.705 9.209 1.00 84.06 119 THR A CA 1
ATOM 884 C C . THR A 1 119 ? 9.864 -4.701 10.325 1.00 84.06 119 THR A C 1
ATOM 886 O O . THR A 1 119 ? 10.704 -4.975 11.172 1.00 84.06 119 THR A O 1
ATOM 889 N N . MET A 1 120 ? 8.676 -5.323 10.303 1.00 80.69 120 MET A N 1
ATOM 890 C CA . MET A 1 120 ? 8.285 -6.343 11.291 1.00 80.69 120 MET A CA 1
ATOM 891 C C . MET A 1 120 ? 8.915 -7.726 11.054 1.00 80.69 120 MET A C 1
ATOM 893 O O . MET A 1 120 ? 8.877 -8.563 11.952 1.00 80.69 120 MET A O 1
ATOM 897 N N . LEU A 1 121 ? 9.460 -7.986 9.861 1.00 76.69 121 LEU A N 1
ATOM 898 C CA . LEU A 1 121 ? 10.080 -9.266 9.483 1.00 76.69 121 LEU A CA 1
ATOM 899 C C . LEU A 1 121 ? 11.616 -9.209 9.481 1.00 76.69 121 LEU A C 1
ATOM 901 O O . LEU A 1 121 ? 12.252 -10.174 9.059 1.00 76.69 121 LEU A O 1
ATOM 905 N N . GLN A 1 122 ? 12.219 -8.102 9.927 1.00 61.09 122 GLN A N 1
ATOM 906 C CA . GLN A 1 122 ? 13.671 -8.015 10.089 1.00 61.09 122 GLN A CA 1
ATOM 907 C C . GLN A 1 122 ? 14.110 -8.977 11.209 1.00 61.09 122 GLN A C 1
ATOM 909 O O . GLN A 1 122 ? 13.812 -8.742 12.380 1.00 61.09 122 GLN A O 1
ATOM 914 N N . LEU A 1 123 ? 14.742 -10.089 10.815 1.00 43.53 123 LEU A N 1
ATOM 915 C CA . LEU A 1 123 ? 15.372 -11.085 11.694 1.00 43.53 123 LEU A CA 1
ATOM 916 C C . LEU A 1 123 ? 16.665 -10.556 12.321 1.00 43.53 123 LEU A C 1
ATOM 918 O O . LEU A 1 123 ? 17.407 -9.838 11.610 1.00 43.53 123 LEU A O 1
#

Secondary structure (DSSP, 8-state):
-TTTTSS-SS-GGG-S-------TTS-GGGTTTHHHHHHHHTTPPP-GGG--TTHHHHHHHHHHHSSB-SS-B--------SS--GGGGGG-SEEEEEPHHHHHTT-SS-EEEEEEEEGGG--

Nearest PDB structures (foldseek):
  1h8e-assembly1_E  TM=8.827E-01  e=8.477E-10  Bos taurus
  3ofn-assembly2_N  TM=8.318E-01  e=5.346E-10  Saccharomyces cerevisiae
  4yxw-assembly1_E  TM=8.343E-01  e=1.533E-09  Bos taurus
  8h9e-assembly1_E  TM=8.383E-01  e=3.379E-09  Homo sapiens
  5ik2-assembly1_E  TM=8.006E-01  e=3.171E-08  Caldalkalibacillus thermarum TA2.A1

Organism: NCBI:txid153742